Protein AF-A0A1X0E387-F1 (afdb_monomer)

Structure (mmCIF, N/CA/C/O backbone):
data_AF-A0A1X0E387-F1
#
_entry.id   AF-A0A1X0E387-F1
#
loop_
_atom_site.group_PDB
_atom_site.id
_atom_site.type_symbol
_atom_site.label_atom_id
_atom_site.label_alt_id
_atom_site.label_comp_id
_atom_site.label_asym_id
_atom_site.label_entity_id
_atom_site.label_seq_id
_atom_site.pdbx_PDB_ins_code
_atom_site.Cartn_x
_atom_site.Cartn_y
_atom_site.Cartn_z
_atom_site.occupancy
_atom_site.B_iso_or_equiv
_atom_site.auth_seq_id
_atom_site.auth_comp_id
_atom_site.auth_asym_id
_atom_site.auth_atom_id
_atom_site.pdbx_PDB_model_num
ATOM 1 N N . ALA A 1 1 ? -1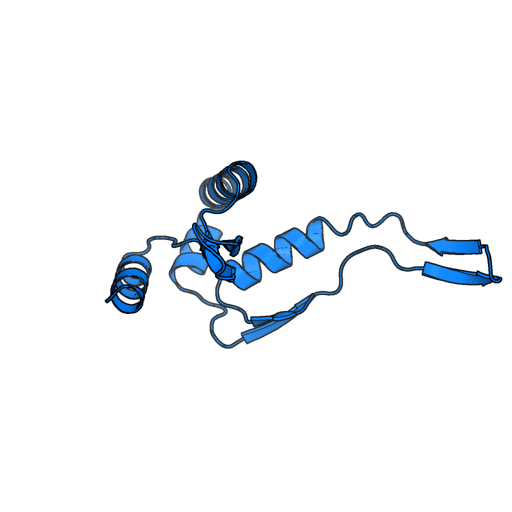3.535 -9.561 18.598 1.00 90.19 1 ALA A N 1
ATOM 2 C CA . ALA A 1 1 ? -12.556 -8.931 19.512 1.00 90.19 1 ALA A CA 1
ATOM 3 C C . ALA A 1 1 ? -11.531 -8.081 18.755 1.00 90.19 1 ALA A C 1
ATOM 5 O O . ALA A 1 1 ? -11.699 -6.872 18.721 1.00 90.19 1 ALA A O 1
ATOM 6 N N . THR A 1 2 ? -10.502 -8.649 18.107 1.00 91.31 2 THR A N 1
ATOM 7 C CA . THR A 1 2 ? -9.428 -7.845 17.472 1.00 91.31 2 THR A CA 1
ATOM 8 C C . THR A 1 2 ? -9.939 -6.896 16.385 1.00 91.31 2 THR A C 1
ATOM 10 O O . THR A 1 2 ? -9.578 -5.724 16.380 1.00 91.31 2 THR A O 1
ATOM 13 N N . VAL A 1 3 ? -10.821 -7.374 15.502 1.00 91.31 3 VAL A N 1
ATOM 14 C CA . VAL A 1 3 ? -11.421 -6.555 14.432 1.00 91.31 3 VAL A CA 1
ATOM 15 C C . VAL A 1 3 ? -12.245 -5.397 15.009 1.00 91.31 3 VAL A C 1
ATOM 17 O O . VAL A 1 3 ? -12.101 -4.260 14.566 1.00 91.31 3 VAL A O 1
ATOM 20 N N . ASP A 1 4 ? -13.036 -5.658 16.052 1.00 94.69 4 ASP A N 1
ATOM 21 C CA . ASP A 1 4 ? -13.868 -4.644 16.719 1.00 94.69 4 ASP A CA 1
ATOM 22 C C . ASP A 1 4 ? -13.019 -3.577 17.425 1.00 94.69 4 ASP A C 1
ATOM 24 O O . ASP A 1 4 ? -13.340 -2.385 17.392 1.00 94.69 4 ASP A O 1
ATOM 28 N N . ASN A 1 5 ? -11.896 -3.987 18.022 1.00 95.94 5 ASN A N 1
ATOM 29 C CA . ASN A 1 5 ? -10.938 -3.073 18.639 1.00 95.94 5 ASN A CA 1
ATOM 30 C C . ASN A 1 5 ? -10.295 -2.169 17.584 1.00 95.94 5 ASN A C 1
ATOM 32 O O . ASN A 1 5 ? -10.262 -0.955 17.761 1.00 95.94 5 ASN A O 1
ATOM 36 N N . VAL A 1 6 ? -9.851 -2.733 16.456 1.00 92.75 6 VAL A N 1
ATOM 37 C CA . VAL A 1 6 ? -9.294 -1.957 15.335 1.00 92.75 6 VAL A CA 1
ATOM 38 C C . VAL A 1 6 ? -10.315 -0.952 14.800 1.00 92.75 6 VAL A C 1
ATOM 40 O O . VAL A 1 6 ? -9.979 0.216 14.600 1.00 92.75 6 VAL A O 1
ATOM 43 N N . ALA A 1 7 ? -11.571 -1.369 14.621 1.00 91.56 7 ALA A N 1
ATOM 44 C CA . ALA A 1 7 ? -12.645 -0.470 14.206 1.00 91.56 7 ALA A CA 1
ATOM 45 C C . ALA A 1 7 ? -12.884 0.651 15.232 1.00 91.56 7 ALA A C 1
ATOM 47 O O . ALA A 1 7 ? -13.107 1.801 14.863 1.00 91.56 7 ALA A O 1
ATOM 48 N N . THR A 1 8 ? -12.795 0.344 16.526 1.00 94.94 8 THR A N 1
ATOM 49 C CA . THR A 1 8 ? -12.925 1.337 17.602 1.00 94.94 8 THR A CA 1
ATOM 50 C C . THR A 1 8 ? -11.793 2.358 17.583 1.00 94.94 8 THR A C 1
ATOM 52 O O . THR A 1 8 ? -12.071 3.553 17.622 1.00 94.94 8 THR A O 1
ATOM 55 N N . LEU A 1 9 ? -10.542 1.917 17.433 1.00 94.75 9 LEU A N 1
ATOM 56 C CA . LEU A 1 9 ? -9.390 2.815 17.314 1.00 94.75 9 LEU A CA 1
ATOM 57 C C . LEU A 1 9 ? -9.548 3.768 16.119 1.00 94.75 9 LEU A C 1
ATOM 59 O O . LEU A 1 9 ? -9.399 4.978 16.275 1.00 94.75 9 LEU A O 1
ATOM 63 N N . ARG A 1 10 ? -9.943 3.243 14.952 1.00 91.94 10 ARG A N 1
ATOM 64 C CA . ARG A 1 10 ? -10.197 4.053 13.747 1.00 91.94 10 ARG A CA 1
ATOM 65 C C . ARG A 1 10 ? -11.317 5.074 13.941 1.00 91.94 10 ARG A C 1
ATOM 67 O O . ARG A 1 10 ? -11.155 6.229 13.561 1.00 91.94 10 ARG A O 1
ATOM 74 N N . ARG A 1 11 ? -12.421 4.695 14.602 1.00 91.19 11 ARG A N 1
ATOM 75 C CA . ARG A 1 11 ? -13.513 5.628 14.955 1.00 91.19 11 ARG A CA 1
ATOM 76 C C . ARG A 1 11 ? -13.058 6.768 15.865 1.00 91.19 11 ARG A C 1
ATOM 78 O O . ARG A 1 11 ? -13.632 7.846 15.799 1.00 91.19 11 ARG A O 1
ATOM 85 N N . HIS A 1 12 ? -12.034 6.549 16.686 1.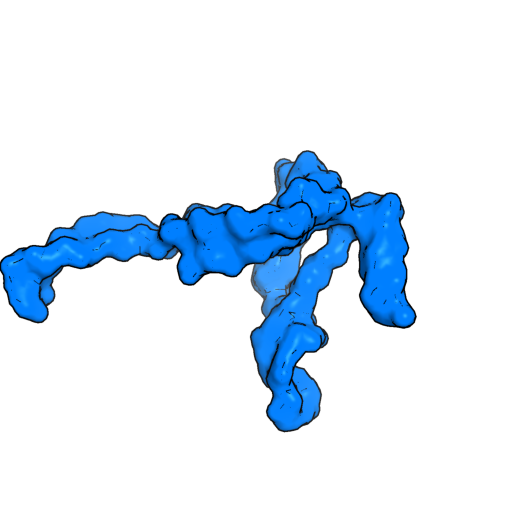00 93.81 12 HIS A N 1
ATOM 86 C CA . HIS A 1 12 ? -11.420 7.594 17.510 1.00 93.81 12 HIS A CA 1
ATOM 87 C C . HIS A 1 12 ? -10.377 8.435 16.748 1.00 93.81 12 HIS A C 1
ATOM 89 O O . HIS A 1 12 ? -9.684 9.241 17.359 1.00 93.81 12 HIS A O 1
ATOM 95 N N . GLY A 1 13 ? -10.246 8.256 15.428 1.00 90.19 13 GLY A N 1
ATOM 96 C CA . GLY A 1 13 ? -9.302 8.998 14.591 1.00 90.19 13 GLY A CA 1
ATOM 97 C C . GLY A 1 13 ? -7.882 8.429 14.586 1.00 90.19 13 GLY A C 1
ATOM 98 O O . GLY A 1 13 ? -6.984 9.051 14.025 1.00 90.19 13 GLY A O 1
ATOM 99 N N . LEU A 1 14 ? -7.653 7.255 15.186 1.00 93.06 14 LEU A N 1
ATOM 100 C CA . LEU A 1 14 ? -6.331 6.629 15.200 1.00 93.06 14 LEU A CA 1
ATOM 101 C C . LEU A 1 14 ? -6.073 5.882 13.889 1.00 93.06 14 LEU A C 1
ATOM 103 O O . LEU A 1 14 ? -6.888 5.076 13.430 1.00 93.06 14 LEU A O 1
ATOM 107 N N . VAL A 1 15 ? -4.890 6.094 13.319 1.00 92.56 15 VAL A N 1
ATOM 108 C CA . VAL A 1 15 ? -4.428 5.343 12.151 1.00 92.56 15 VAL A CA 1
ATOM 109 C C . VAL A 1 15 ? -3.919 3.979 12.603 1.00 92.56 15 VAL A C 1
ATOM 111 O O . VAL A 1 15 ? -2.981 3.874 13.389 1.00 92.56 15 VAL A O 1
ATOM 114 N N . VAL A 1 16 ? -4.526 2.917 12.076 1.00 92.25 16 VAL A N 1
ATOM 115 C CA . VAL A 1 16 ? -4.102 1.535 12.332 1.00 92.25 16 VAL A CA 1
ATOM 116 C C . VAL A 1 16 ? -3.505 0.959 11.052 1.00 92.25 16 VAL A C 1
ATOM 118 O O . VAL A 1 16 ? -4.250 0.610 10.128 1.00 92.25 16 VAL A O 1
ATOM 121 N N . LYS A 1 17 ? -2.168 0.867 11.005 1.00 89.38 17 LYS A N 1
ATOM 122 C CA . LYS A 1 17 ? -1.423 0.250 9.897 1.00 89.38 17 LYS A CA 1
ATOM 123 C C . LYS A 1 17 ? -1.756 -1.242 9.820 1.00 89.38 17 LYS A C 1
ATOM 125 O O . LYS A 1 17 ? -1.800 -1.930 10.839 1.00 89.38 17 LYS A O 1
ATOM 130 N N . ALA A 1 18 ? -1.999 -1.736 8.609 1.00 86.12 18 ALA A N 1
ATOM 131 C CA . ALA A 1 18 ? -2.193 -3.162 8.379 1.00 86.12 18 ALA A CA 1
ATOM 132 C C . ALA A 1 18 ? -0.895 -3.937 8.678 1.00 86.12 18 ALA A C 1
ATOM 134 O O . ALA A 1 18 ? 0.197 -3.414 8.431 1.00 86.12 18 ALA A O 1
ATOM 135 N N . PRO A 1 19 ? -0.987 -5.171 9.200 1.00 88.88 19 PRO A N 1
ATOM 136 C CA . PRO A 1 19 ? 0.194 -5.991 9.403 1.00 88.88 19 PRO A CA 1
ATOM 137 C C . PRO A 1 19 ? 0.799 -6.400 8.058 1.00 88.88 19 PRO A C 1
ATOM 139 O O . PRO A 1 19 ? 0.095 -6.529 7.053 1.00 88.88 19 PRO A O 1
ATOM 142 N N . ALA A 1 20 ? 2.098 -6.680 8.058 1.00 86.12 20 ALA A N 1
ATOM 143 C CA . ALA A 1 20 ? 2.721 -7.350 6.932 1.00 86.12 20 ALA A CA 1
ATOM 144 C C . ALA A 1 20 ? 2.186 -8.788 6.811 1.00 86.12 20 ALA A C 1
ATOM 146 O O . ALA A 1 20 ? 1.794 -9.427 7.800 1.00 86.12 20 ALA A O 1
ATOM 147 N N . THR A 1 21 ? 2.181 -9.297 5.579 1.00 85.19 21 THR A N 1
ATOM 148 C CA . THR A 1 21 ? 1.869 -10.699 5.286 1.00 85.19 21 THR A CA 1
ATOM 149 C C . THR A 1 21 ? 3.165 -11.468 5.102 1.00 85.19 21 THR A C 1
ATOM 151 O O . THR A 1 21 ? 4.063 -11.032 4.387 1.00 85.19 21 THR A O 1
ATOM 154 N N . GLY A 1 22 ? 3.270 -12.622 5.743 1.00 84.62 22 GLY A N 1
ATOM 155 C CA . GLY A 1 22 ? 4.437 -13.479 5.607 1.00 84.62 22 GLY A CA 1
ATOM 156 C C . GLY A 1 22 ? 4.424 -14.598 6.629 1.00 84.62 22 GLY A C 1
ATOM 157 O O . GLY A 1 22 ? 3.402 -14.863 7.262 1.00 84.62 22 GLY A O 1
ATOM 158 N N . ARG A 1 23 ? 5.573 -15.253 6.790 1.00 83.50 23 ARG A N 1
ATOM 159 C CA . ARG A 1 23 ? 5.745 -16.298 7.797 1.00 83.50 23 ARG A CA 1
ATOM 160 C C . ARG A 1 23 ? 5.629 -15.705 9.201 1.00 83.50 23 ARG A C 1
ATOM 162 O O . ARG A 1 23 ? 6.286 -14.710 9.508 1.00 83.50 23 ARG A O 1
ATOM 169 N N . LEU A 1 24 ? 4.803 -16.330 10.031 1.00 83.62 24 LEU A N 1
ATOM 170 C CA . LEU A 1 24 ? 4.640 -15.971 11.440 1.00 83.62 24 LEU A CA 1
ATOM 171 C C . LEU A 1 24 ? 5.633 -16.764 12.311 1.00 83.62 24 LEU A C 1
ATOM 173 O O . LEU A 1 24 ? 6.609 -17.320 11.811 1.00 83.62 24 LEU A O 1
ATOM 177 N N . THR A 1 25 ? 5.403 -16.840 13.623 1.00 77.69 25 THR A N 1
ATOM 178 C CA . THR A 1 25 ? 6.278 -17.548 14.580 1.00 77.69 25 THR A CA 1
ATOM 179 C C . THR A 1 25 ? 6.327 -19.077 14.387 1.00 77.69 25 THR A C 1
ATOM 181 O O . THR A 1 25 ? 7.075 -19.752 15.090 1.00 77.69 25 THR A O 1
ATOM 184 N N . GLY A 1 26 ? 5.574 -19.634 13.427 1.00 79.50 26 GLY A N 1
ATOM 185 C CA . GLY A 1 26 ? 5.472 -21.071 13.147 1.00 79.50 26 GLY A CA 1
ATOM 186 C C . GLY A 1 26 ? 5.583 -21.449 11.660 1.00 79.50 26 GLY A C 1
ATOM 187 O O . GLY A 1 26 ? 6.361 -20.879 10.888 1.00 79.50 26 GLY A O 1
ATOM 188 N N . ARG A 1 27 ? 4.833 -22.481 11.249 1.00 79.94 27 ARG A N 1
ATOM 189 C CA . ARG A 1 27 ? 4.727 -22.903 9.834 1.00 79.94 27 ARG A CA 1
ATOM 190 C C . ARG A 1 27 ? 3.707 -22.080 9.044 1.00 79.94 27 ARG A C 1
ATOM 192 O O . ARG A 1 27 ? 3.732 -22.117 7.817 1.00 79.94 27 ARG A O 1
ATOM 199 N N . ASP A 1 28 ? 2.866 -21.329 9.741 1.00 80.62 28 ASP A N 1
ATOM 200 C CA . ASP A 1 28 ? 1.781 -20.570 9.140 1.00 80.62 28 ASP A CA 1
ATOM 201 C C . ASP A 1 28 ? 2.289 -19.296 8.463 1.00 80.62 28 ASP A C 1
ATOM 203 O O . ASP A 1 28 ? 3.240 -18.646 8.915 1.00 80.62 28 ASP A O 1
ATOM 207 N N . SER A 1 29 ? 1.633 -18.949 7.359 1.00 85.50 29 SER A N 1
ATOM 208 C CA . SER A 1 29 ? 1.837 -17.696 6.638 1.00 85.50 29 SER A CA 1
ATOM 209 C C . SER A 1 29 ? 0.514 -16.959 6.523 1.00 85.50 29 SER A C 1
ATOM 211 O O . SER A 1 29 ? -0.521 -17.568 6.260 1.00 85.50 29 SER A O 1
ATOM 213 N N . GLY A 1 30 ? 0.549 -15.649 6.721 1.00 84.25 30 GLY A N 1
ATOM 214 C CA . GLY A 1 30 ? -0.651 -14.831 6.669 1.00 84.25 30 GLY A CA 1
ATOM 215 C C . GLY A 1 30 ? -0.415 -13.418 7.190 1.00 84.25 30 GLY A C 1
ATOM 216 O O . GLY A 1 30 ? 0.720 -13.060 7.522 1.00 84.25 30 GLY A O 1
ATOM 217 N N . PRO A 1 31 ? -1.474 -12.599 7.241 1.00 83.62 31 PRO A N 1
ATOM 218 C CA . PRO A 1 31 ? -1.412 -11.279 7.847 1.00 83.62 31 PRO A CA 1
ATOM 219 C C . PRO A 1 31 ? -1.210 -11.409 9.360 1.00 83.62 31 PRO A C 1
ATOM 221 O O . PRO A 1 31 ? -1.875 -12.202 10.023 1.00 83.62 31 PRO A O 1
ATOM 224 N N . GLY A 1 32 ? -0.302 -10.611 9.915 1.00 85.12 32 GLY A N 1
ATOM 225 C CA . GLY A 1 32 ? -0.080 -10.556 11.366 1.00 85.12 32 GLY A CA 1
ATOM 226 C C . GLY A 1 32 ? 1.351 -10.240 11.781 1.00 85.12 32 GLY A C 1
ATOM 227 O O . GLY A 1 32 ? 1.605 -10.012 12.962 1.00 85.12 32 GLY A O 1
ATOM 228 N N . ARG A 1 33 ? 2.291 -10.201 10.831 1.00 89.56 33 ARG A N 1
ATOM 229 C CA . ARG A 1 33 ? 3.674 -9.821 11.108 1.00 89.56 33 ARG A CA 1
ATOM 230 C C . ARG A 1 33 ? 3.766 -8.307 11.311 1.00 89.56 33 ARG A C 1
ATOM 232 O O . ARG A 1 33 ? 3.097 -7.536 10.620 1.00 89.56 33 ARG A O 1
ATOM 239 N N . LEU A 1 34 ? 4.624 -7.886 12.238 1.00 89.56 34 LEU A N 1
ATOM 240 C CA . LEU A 1 34 ? 5.010 -6.484 12.338 1.00 89.56 34 LEU A CA 1
ATOM 241 C C . LEU A 1 34 ? 5.680 -6.059 11.015 1.00 89.56 34 LEU A C 1
ATOM 243 O O . LEU A 1 34 ? 6.568 -6.783 10.553 1.00 89.56 34 LEU A O 1
ATOM 247 N N . PRO A 1 35 ? 5.263 -4.944 10.392 1.00 89.75 35 PRO A N 1
ATOM 248 C CA . PRO A 1 35 ? 5.956 -4.405 9.226 1.00 89.75 35 PRO A CA 1
ATOM 249 C C . PRO A 1 35 ? 7.431 -4.141 9.529 1.00 89.75 35 PRO A C 1
ATOM 251 O O . PRO A 1 35 ? 7.798 -3.921 10.687 1.00 89.75 35 PRO A O 1
ATOM 254 N N . ASP A 1 36 ? 8.272 -4.169 8.500 1.00 91.12 36 ASP A N 1
ATOM 255 C CA . ASP A 1 36 ? 9.697 -3.909 8.692 1.00 91.12 36 ASP A CA 1
ATOM 256 C C . ASP A 1 36 ? 9.914 -2.466 9.204 1.00 91.12 36 ASP A C 1
ATOM 258 O O . ASP A 1 36 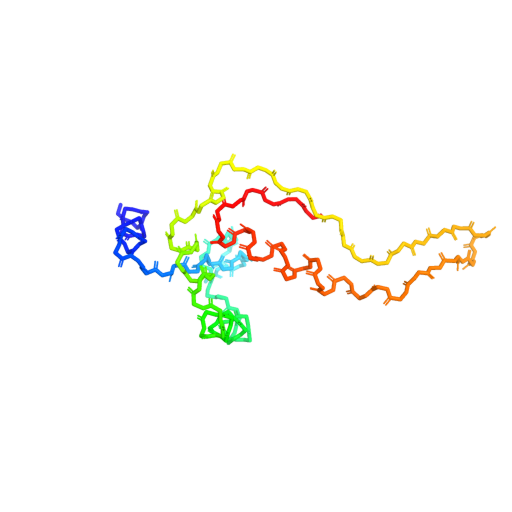? 9.130 -1.573 8.863 1.00 91.12 36 ASP A O 1
ATOM 262 N N . PRO A 1 37 ? 10.941 -2.208 10.040 1.00 93.81 37 PRO A N 1
ATOM 263 C CA . PRO A 1 37 ? 11.124 -0.909 10.695 1.00 93.81 37 PRO A CA 1
ATOM 264 C C . PRO A 1 37 ? 11.151 0.280 9.731 1.00 93.81 37 PRO A C 1
ATOM 266 O O . PRO A 1 37 ? 10.535 1.305 10.019 1.00 93.81 37 PRO A O 1
ATOM 269 N N . ASP A 1 38 ? 11.782 0.122 8.568 1.00 91.75 38 ASP A N 1
ATOM 270 C CA . ASP A 1 38 ? 11.847 1.168 7.544 1.00 91.75 38 ASP A CA 1
ATOM 271 C C . ASP A 1 38 ? 10.452 1.493 6.981 1.00 91.75 38 ASP A C 1
ATOM 273 O O . ASP A 1 38 ? 10.101 2.658 6.816 1.00 91.75 38 ASP A O 1
ATOM 277 N N . GLU A 1 39 ? 9.588 0.487 6.796 1.00 87.75 39 GLU A N 1
ATOM 278 C CA . GLU A 1 39 ? 8.198 0.700 6.364 1.00 87.75 39 GLU A CA 1
ATOM 279 C C . GLU A 1 39 ? 7.328 1.359 7.442 1.00 87.75 39 GLU A C 1
ATOM 281 O O . GLU A 1 39 ? 6.260 1.909 7.139 1.00 87.75 39 GLU A O 1
ATOM 286 N N . ILE A 1 40 ? 7.712 1.234 8.715 1.00 91.06 40 ILE A N 1
ATOM 287 C CA . ILE A 1 40 ? 7.068 1.944 9.821 1.00 91.06 40 ILE A CA 1
ATOM 288 C C . ILE A 1 40 ? 7.548 3.395 9.830 1.00 91.06 40 ILE A C 1
ATOM 290 O O . ILE A 1 40 ? 6.709 4.286 9.920 1.00 91.06 40 ILE A O 1
ATOM 294 N N . ALA A 1 41 ? 8.854 3.632 9.688 1.00 93.56 41 ALA A N 1
ATOM 295 C CA . ALA A 1 41 ? 9.435 4.971 9.643 1.00 93.56 41 ALA A CA 1
ATOM 296 C C . ALA A 1 41 ? 8.855 5.798 8.486 1.00 93.56 41 ALA A C 1
ATOM 298 O O . ALA A 1 41 ? 8.275 6.852 8.730 1.00 93.56 41 ALA A O 1
ATOM 299 N N . GLU A 1 42 ? 8.874 5.267 7.257 1.00 89.25 42 GLU A N 1
ATOM 300 C CA . GLU A 1 42 ? 8.283 5.923 6.079 1.00 89.25 42 GLU A CA 1
ATOM 301 C C . GLU A 1 42 ? 6.793 6.243 6.278 1.00 89.25 42 GLU A C 1
ATOM 303 O O . GLU A 1 42 ? 6.291 7.288 5.861 1.00 89.25 42 GLU A O 1
ATOM 308 N N . PHE A 1 43 ? 6.066 5.337 6.933 1.00 89.12 43 PHE A N 1
ATOM 309 C CA . PHE A 1 43 ? 4.646 5.516 7.210 1.00 89.12 43 PHE A CA 1
ATOM 310 C C . PHE A 1 43 ? 4.394 6.614 8.244 1.00 89.12 43 PHE A C 1
ATOM 312 O O . PHE A 1 43 ? 3.473 7.407 8.074 1.00 89.12 43 PHE A O 1
ATOM 319 N N . VAL A 1 44 ? 5.199 6.676 9.304 1.00 91.75 44 VAL A N 1
ATOM 320 C CA . VAL A 1 44 ? 5.106 7.727 10.324 1.00 91.75 44 VAL A CA 1
ATOM 321 C C . VAL A 1 44 ? 5.471 9.086 9.728 1.00 91.75 44 VAL A C 1
ATOM 323 O O . VAL A 1 44 ? 4.725 10.044 9.931 1.00 91.75 44 VAL A O 1
ATOM 326 N N . ASP A 1 45 ? 6.537 9.160 8.931 1.00 92.12 45 ASP A N 1
ATOM 327 C CA . ASP A 1 45 ? 6.949 10.391 8.250 1.00 92.12 45 ASP A CA 1
ATOM 328 C C . ASP A 1 45 ? 5.842 10.936 7.342 1.00 92.12 45 ASP A C 1
ATOM 330 O O . ASP A 1 45 ? 5.561 12.139 7.357 1.00 92.12 45 ASP A O 1
ATOM 334 N N . LEU A 1 46 ? 5.152 10.059 6.602 1.00 88.00 46 LEU A N 1
ATOM 335 C CA . LEU A 1 46 ? 4.001 10.440 5.782 1.00 88.00 46 LEU A CA 1
ATOM 336 C C . LEU A 1 46 ? 2.882 11.071 6.625 1.00 88.00 46 LEU A C 1
ATOM 338 O O . LEU A 1 46 ? 2.341 12.109 6.245 1.00 88.00 46 LEU A O 1
ATOM 342 N N . LEU A 1 47 ? 2.536 10.456 7.758 1.00 90.31 47 LEU A N 1
ATOM 343 C CA . LEU A 1 47 ? 1.461 10.936 8.632 1.00 90.31 47 LEU A CA 1
ATOM 344 C C . LEU A 1 47 ? 1.786 12.288 9.277 1.00 90.31 47 LEU A C 1
ATOM 346 O O . LEU A 1 47 ? 0.883 13.099 9.468 1.00 90.31 47 LEU A O 1
ATOM 350 N N . ILE A 1 48 ? 3.056 12.527 9.609 1.00 90.75 48 ILE A N 1
ATOM 351 C CA . ILE A 1 48 ? 3.516 13.791 10.200 1.00 90.75 48 ILE A CA 1
ATOM 352 C C . ILE A 1 48 ? 3.567 14.896 9.139 1.00 90.75 48 ILE A C 1
ATOM 354 O O . ILE A 1 48 ? 3.178 16.031 9.407 1.00 90.75 48 ILE A O 1
ATOM 358 N N . THR A 1 49 ? 4.035 14.565 7.935 1.00 91.00 49 THR A N 1
ATOM 359 C CA . THR A 1 49 ? 4.243 15.538 6.854 1.00 91.00 49 THR A CA 1
ATOM 360 C C . THR A 1 49 ? 2.932 15.945 6.179 1.00 91.00 49 THR A C 1
ATOM 362 O O . THR A 1 49 ? 2.821 17.069 5.693 1.00 91.00 49 THR A O 1
ATOM 365 N N . VAL A 1 50 ? 1.935 15.052 6.146 1.00 87.56 50 VAL A N 1
ATOM 366 C CA . VAL A 1 50 ? 0.643 15.277 5.476 1.00 87.56 50 VAL A CA 1
ATOM 367 C C . VAL A 1 50 ? -0.515 14.917 6.423 1.00 87.56 50 VAL A C 1
ATOM 369 O O . VAL A 1 50 ? -1.065 13.813 6.339 1.00 87.56 50 VAL A O 1
ATOM 372 N N . PRO A 1 51 ? -0.919 15.821 7.335 1.00 84.75 51 PRO A N 1
ATOM 373 C CA . PRO A 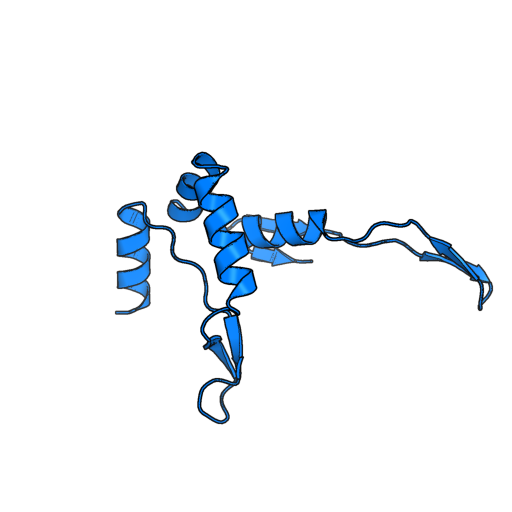1 51 ? -1.947 15.543 8.344 1.00 84.75 51 PRO A CA 1
ATOM 374 C C . PRO A 1 51 ? -3.304 15.120 7.762 1.00 84.75 51 PRO A C 1
ATOM 376 O O . PRO A 1 51 ? -4.005 14.284 8.336 1.00 84.75 51 PRO A O 1
ATOM 379 N N . GLU A 1 52 ? -3.675 15.638 6.590 1.00 87.94 52 GLU A N 1
ATOM 380 C CA . GLU A 1 52 ? -4.911 15.266 5.893 1.00 87.94 52 GLU A CA 1
ATOM 381 C C . GLU A 1 52 ? -4.896 13.790 5.471 1.00 87.94 52 GLU A C 1
ATOM 383 O O . GLU A 1 52 ? -5.936 13.126 5.457 1.00 87.94 52 GLU A O 1
ATOM 388 N N . CYS A 1 53 ? -3.708 13.247 5.177 1.00 86.44 53 CYS A N 1
ATOM 389 C CA . CYS A 1 53 ? -3.532 11.835 4.861 1.00 86.44 53 CYS A CA 1
ATOM 390 C C . CYS A 1 53 ? -3.864 10.964 6.078 1.00 86.44 53 CYS A C 1
ATOM 392 O O . CYS A 1 53 ? -4.552 9.952 5.935 1.00 86.44 53 CYS A O 1
ATOM 394 N N . ALA A 1 54 ? -3.452 11.377 7.281 1.00 87.62 54 ALA A N 1
ATOM 395 C CA . ALA A 1 54 ? -3.766 10.656 8.511 1.00 87.62 54 ALA A CA 1
ATOM 396 C C . ALA A 1 54 ? -5.280 10.569 8.755 1.00 87.62 54 ALA A C 1
ATOM 398 O O . ALA A 1 54 ? -5.800 9.486 9.039 1.00 87.62 54 ALA A O 1
ATOM 399 N N . ALA A 1 55 ? -6.001 11.680 8.570 1.00 88.62 55 ALA A N 1
ATOM 400 C CA . ALA A 1 55 ? -7.455 11.714 8.710 1.00 88.62 55 ALA A CA 1
ATOM 401 C C . ALA A 1 55 ? -8.154 10.792 7.694 1.00 88.62 55 ALA A C 1
ATOM 403 O O . ALA A 1 55 ? -8.984 9.967 8.083 1.00 88.62 55 ALA A O 1
ATOM 404 N N . ALA A 1 56 ? -7.769 10.866 6.415 1.00 91.50 56 ALA A N 1
ATOM 405 C CA . ALA A 1 56 ? -8.316 10.006 5.364 1.00 91.50 56 ALA A CA 1
ATOM 406 C C . ALA A 1 56 ? -8.068 8.510 5.645 1.00 91.50 56 ALA A C 1
ATOM 408 O O . ALA A 1 56 ? -8.948 7.666 5.462 1.00 91.50 56 ALA A O 1
ATOM 409 N N . MET A 1 57 ? -6.882 8.172 6.158 1.00 92.19 57 MET A N 1
ATOM 410 C CA . MET A 1 57 ? -6.515 6.799 6.513 1.00 92.19 57 MET A CA 1
ATOM 411 C C . MET A 1 57 ? -7.282 6.280 7.728 1.00 92.19 57 MET A C 1
ATOM 413 O O . MET A 1 57 ? -7.720 5.130 7.718 1.00 92.19 57 MET A O 1
ATOM 417 N N . ALA A 1 58 ? -7.493 7.098 8.760 1.00 90.06 58 ALA A N 1
ATOM 418 C CA . ALA A 1 58 ? -8.327 6.714 9.900 1.00 90.06 58 ALA A CA 1
ATOM 419 C C . ALA A 1 58 ? -9.788 6.476 9.477 1.00 90.06 58 ALA A C 1
ATOM 421 O O . ALA A 1 58 ? -10.400 5.495 9.902 1.00 90.06 58 ALA A O 1
ATOM 422 N N . GLN A 1 59 ? -10.317 7.325 8.590 1.00 91.94 59 GLN A N 1
ATOM 423 C CA . GLN A 1 59 ? -11.679 7.213 8.060 1.00 91.94 59 GLN A CA 1
ATOM 424 C C . GLN A 1 59 ? -11.872 6.044 7.089 1.00 91.94 59 GLN A C 1
ATOM 426 O O . GLN A 1 59 ? -13.008 5.621 6.888 1.00 91.94 59 GLN A O 1
ATOM 431 N N . GLN A 1 60 ? -10.786 5.506 6.518 1.00 92.56 60 GLN A N 1
ATOM 432 C CA . GLN A 1 60 ? -10.839 4.497 5.457 1.00 92.56 60 GLN A CA 1
ATOM 433 C C . GLN A 1 60 ? -11.727 4.965 4.289 1.00 92.56 60 GLN A C 1
ATOM 435 O O . GLN A 1 60 ? -12.628 4.258 3.842 1.00 92.56 60 GLN A O 1
ATOM 440 N N . ASP A 1 61 ? -11.505 6.189 3.813 1.00 94.12 61 ASP A N 1
ATOM 441 C CA . ASP A 1 61 ? -12.375 6.851 2.834 1.00 94.12 61 ASP A CA 1
ATOM 442 C C . ASP A 1 61 ? -12.398 6.194 1.438 1.00 94.12 61 ASP A C 1
ATOM 444 O O . ASP A 1 61 ? -13.292 6.469 0.634 1.00 94.12 61 ASP A O 1
ATOM 448 N N . LEU A 1 62 ? -11.464 5.279 1.160 1.00 96.06 62 LEU A N 1
ATOM 449 C CA . LEU A 1 62 ? -11.459 4.442 -0.041 1.00 96.06 62 LEU A CA 1
ATOM 450 C C . LEU A 1 62 ? -12.004 3.025 0.199 1.00 96.06 62 LEU A C 1
ATOM 452 O O . LEU A 1 62 ? -11.944 2.191 -0.708 1.00 96.06 62 LEU A O 1
ATOM 456 N N . ALA A 1 63 ? -12.568 2.740 1.376 1.00 95.06 63 ALA A N 1
ATOM 457 C CA . ALA A 1 63 ? -13.180 1.450 1.672 1.00 95.06 63 ALA A CA 1
ATOM 458 C C . ALA A 1 63 ? -14.222 1.050 0.612 1.00 95.06 63 ALA A C 1
ATOM 460 O O . ALA A 1 63 ? -15.105 1.823 0.232 1.00 95.06 63 ALA A O 1
ATOM 461 N N . GLY A 1 64 ? -14.106 -0.185 0.118 1.00 96.19 64 GLY A N 1
ATOM 462 C CA . GLY A 1 64 ? -14.994 -0.739 -0.910 1.00 96.19 64 GLY A CA 1
ATOM 463 C C . GLY A 1 64 ? -14.716 -0.246 -2.335 1.00 96.19 64 GLY A C 1
ATOM 464 O O . GLY A 1 64 ? -15.435 -0.626 -3.261 1.00 96.19 64 GLY A O 1
ATOM 465 N N . LYS A 1 65 ? -13.687 0.583 -2.549 1.00 98.00 65 LYS A N 1
ATOM 466 C CA . LYS A 1 65 ? -13.220 0.958 -3.889 1.00 98.00 65 LYS A CA 1
ATOM 467 C C . LYS A 1 65 ? -12.167 -0.031 -4.372 1.00 98.00 65 LYS A C 1
ATOM 469 O O . LYS A 1 65 ? -11.306 -0.442 -3.604 1.00 98.00 65 LYS A O 1
ATOM 474 N N . ARG A 1 66 ? -12.224 -0.367 -5.662 1.00 98.19 66 ARG A N 1
ATOM 475 C CA . ARG A 1 66 ? -11.173 -1.115 -6.361 1.00 98.19 66 ARG A CA 1
ATOM 476 C C . ARG A 1 66 ? -10.329 -0.144 -7.171 1.00 98.19 66 ARG A C 1
ATOM 478 O O . ARG A 1 66 ? -10.889 0.648 -7.930 1.00 98.19 66 ARG A O 1
ATOM 485 N N . VAL A 1 67 ? -9.015 -0.197 -7.003 1.00 97.50 67 VAL A N 1
ATOM 486 C CA . VAL A 1 67 ? -8.064 0.720 -7.637 1.00 97.50 67 VAL A CA 1
ATOM 487 C C . VAL A 1 67 ? -7.005 -0.102 -8.359 1.00 97.50 67 VAL A C 1
ATOM 489 O O . VAL A 1 67 ? -6.365 -0.952 -7.753 1.00 97.50 67 VAL A O 1
ATOM 492 N N . VAL A 1 68 ? -6.818 0.155 -9.652 1.00 98.00 68 VAL A N 1
ATOM 493 C CA . VAL A 1 68 ? -5.758 -0.470 -10.454 1.00 98.00 68 VAL A CA 1
ATOM 494 C C . VAL A 1 68 ? -4.655 0.556 -10.684 1.00 98.00 68 VAL A C 1
ATOM 496 O O . VAL A 1 68 ? -4.944 1.674 -11.112 1.00 98.00 68 VAL A O 1
ATOM 499 N N . ILE A 1 69 ? -3.407 0.193 -10.396 1.00 97.44 69 ILE A N 1
ATOM 500 C CA . ILE A 1 69 ? -2.249 1.086 -10.494 1.00 97.44 69 ILE A CA 1
ATOM 501 C C . ILE A 1 69 ? -1.163 0.406 -11.318 1.00 97.44 69 ILE A C 1
ATOM 503 O O . ILE A 1 69 ? -0.422 -0.426 -10.813 1.00 97.44 69 ILE A O 1
ATOM 507 N N . SER A 1 70 ? -1.002 0.827 -12.571 1.00 96.69 70 SER A N 1
ATOM 508 C CA . SER A 1 70 ? 0.164 0.441 -13.365 1.00 96.69 70 SER A CA 1
ATOM 509 C C . SER A 1 70 ? 1.402 1.196 -12.882 1.00 96.69 70 SER A C 1
ATOM 511 O O . SER A 1 70 ? 1.380 2.428 -12.791 1.00 96.69 70 SER A O 1
ATOM 513 N N . LEU A 1 71 ? 2.501 0.490 -12.630 1.00 96.19 71 LEU A N 1
ATOM 514 C CA . LEU A 1 71 ? 3.763 1.109 -12.233 1.00 96.19 71 LEU A CA 1
ATOM 515 C C . LEU A 1 71 ? 4.976 0.406 -12.841 1.00 96.19 71 LEU A C 1
ATOM 517 O O . LEU A 1 71 ? 4.915 -0.754 -13.232 1.00 96.19 71 LEU A O 1
ATOM 521 N N . GLY A 1 72 ? 6.096 1.128 -12.887 1.00 95.88 72 GLY A N 1
ATOM 522 C CA . GLY A 1 72 ? 7.344 0.661 -13.489 1.00 95.88 72 GLY A CA 1
ATOM 523 C C . GLY A 1 72 ? 7.546 1.167 -14.915 1.00 95.88 72 GLY A C 1
ATOM 524 O O . GLY A 1 72 ? 6.746 1.941 -15.444 1.00 95.88 72 GLY A O 1
ATOM 525 N N . GLY A 1 73 ? 8.679 0.791 -15.503 1.00 95.81 73 GLY A N 1
ATOM 526 C CA . GLY A 1 73 ? 8.997 1.105 -16.891 1.00 95.81 73 GLY A CA 1
ATOM 527 C C . GLY A 1 73 ? 8.355 0.124 -17.864 1.00 95.81 73 GLY A C 1
ATOM 528 O O . GLY A 1 73 ? 8.093 -1.029 -17.526 1.00 95.81 73 GLY A O 1
ATOM 529 N N . THR A 1 74 ? 8.133 0.575 -19.093 1.00 96.62 74 THR A N 1
ATOM 530 C CA . THR A 1 74 ? 7.710 -0.288 -20.200 1.00 96.62 74 THR A CA 1
ATOM 531 C C . THR A 1 74 ? 8.926 -0.785 -20.977 1.00 96.62 74 THR A C 1
ATOM 533 O O . THR A 1 74 ? 10.008 -0.196 -20.903 1.00 96.62 74 THR A O 1
ATOM 536 N N . ARG A 1 75 ? 8.756 -1.889 -21.712 1.00 97.25 75 ARG A N 1
ATOM 537 C CA . ARG A 1 75 ? 9.754 -2.426 -22.641 1.00 97.25 75 ARG A CA 1
ATOM 538 C C . ARG A 1 75 ? 9.075 -2.744 -23.967 1.00 97.25 75 ARG A C 1
ATOM 540 O O . ARG A 1 75 ? 8.244 -3.643 -24.026 1.00 97.25 75 ARG A O 1
ATOM 547 N N . GLU A 1 76 ? 9.428 -2.005 -25.006 1.00 97.94 76 GLU A N 1
ATOM 548 C CA . GLU A 1 76 ? 8.956 -2.209 -26.371 1.00 97.94 76 GLU A CA 1
ATOM 549 C C . GLU A 1 76 ? 10.044 -2.924 -27.174 1.00 97.94 76 GLU A C 1
ATOM 551 O O . GLU A 1 76 ? 11.163 -2.426 -27.300 1.00 97.94 76 GLU A O 1
ATOM 556 N N . ALA A 1 77 ? 9.743 -4.127 -27.658 1.00 97.75 77 ALA A N 1
ATOM 557 C CA . ALA A 1 77 ? 10.721 -4.969 -28.335 1.00 97.75 77 ALA A CA 1
ATOM 558 C C . ALA A 1 77 ? 11.112 -4.380 -29.699 1.00 97.75 77 ALA A C 1
ATOM 560 O O . ALA A 1 77 ? 10.249 -4.066 -30.514 1.00 97.75 77 ALA A O 1
ATOM 561 N N . ILE A 1 78 ? 12.416 -4.280 -29.954 1.00 97.62 78 ILE A N 1
ATOM 562 C CA . ILE A 1 78 ? 12.959 -3.972 -31.286 1.00 97.62 78 ILE A CA 1
ATOM 563 C C . ILE A 1 78 ? 13.295 -5.287 -31.996 1.00 97.62 78 ILE A C 1
ATOM 565 O O . ILE A 1 78 ? 12.960 -5.495 -33.157 1.00 97.62 78 ILE A O 1
ATOM 569 N N . ASP A 1 79 ? 13.966 -6.179 -31.271 1.00 97.62 79 ASP A N 1
ATOM 570 C CA . ASP A 1 79 ? 14.371 -7.517 -31.689 1.00 97.62 79 ASP A CA 1
ATOM 571 C C . ASP A 1 79 ? 14.492 -8.412 -30.430 1.00 97.62 79 ASP A C 1
ATOM 573 O O . ASP A 1 79 ? 14.236 -7.929 -29.323 1.00 97.62 79 ASP A O 1
ATOM 577 N N . PRO A 1 80 ? 14.856 -9.706 -30.537 1.00 97.12 80 PRO A N 1
ATOM 578 C CA . PRO A 1 80 ? 14.913 -10.604 -29.378 1.00 97.12 80 PRO A CA 1
ATOM 579 C C . PRO A 1 80 ? 15.868 -10.187 -28.246 1.00 97.12 80 PRO A C 1
ATOM 581 O O . PRO A 1 80 ? 15.788 -10.755 -27.159 1.00 97.12 80 PRO A O 1
ATOM 584 N N . VAL A 1 81 ? 16.783 -9.242 -28.484 1.00 97.25 81 VAL A N 1
ATOM 585 C CA . VAL A 1 81 ? 17.802 -8.815 -27.513 1.00 97.25 81 VAL A CA 1
ATOM 586 C C . VAL A 1 81 ? 17.576 -7.376 -27.052 1.00 97.25 81 VAL A C 1
ATOM 588 O O . VAL A 1 81 ? 17.815 -7.054 -25.887 1.00 97.25 81 VAL A O 1
ATOM 591 N N . ARG A 1 82 ? 17.130 -6.490 -27.947 1.00 97.75 82 ARG A N 1
ATOM 592 C CA . ARG A 1 82 ? 17.017 -5.051 -27.684 1.00 97.75 82 ARG A CA 1
ATOM 593 C C . ARG A 1 82 ? 15.571 -4.610 -27.506 1.00 97.75 82 ARG A C 1
ATOM 595 O O . ARG A 1 82 ? 14.664 -5.060 -28.204 1.00 97.75 82 ARG A O 1
ATOM 602 N N . TYR A 1 83 ? 15.380 -3.639 -26.621 1.00 97.81 83 TYR A N 1
ATOM 603 C CA . TYR A 1 83 ? 14.098 -2.982 -26.405 1.00 97.81 83 TYR A CA 1
ATOM 604 C C . TYR A 1 83 ? 14.283 -1.478 -26.181 1.00 97.81 83 TYR A C 1
ATOM 606 O O . TYR A 1 83 ? 15.321 -1.038 -25.681 1.00 97.81 83 TYR A O 1
ATOM 614 N N . LEU A 1 84 ? 13.257 -0.698 -26.514 1.00 97.94 84 LEU A N 1
ATOM 615 C CA . LEU A 1 84 ? 13.101 0.672 -26.037 1.00 97.94 84 LEU A CA 1
ATOM 616 C C . LEU A 1 84 ? 12.387 0.630 -24.693 1.00 97.94 84 LEU A C 1
ATOM 618 O O . LEU A 1 84 ? 11.361 -0.029 -24.536 1.00 97.94 84 LEU A O 1
ATOM 622 N N . GLY A 1 85 ? 12.945 1.304 -23.700 1.00 97.38 85 GLY A N 1
ATOM 623 C CA . GLY A 1 85 ? 12.332 1.402 -22.387 1.00 97.38 85 GLY A CA 1
ATOM 624 C C . GLY A 1 85 ? 12.397 2.818 -21.860 1.00 97.38 85 GLY A C 1
ATOM 625 O O . GLY A 1 85 ? 13.127 3.662 -22.376 1.00 97.38 85 GLY A O 1
ATOM 626 N N . ASN A 1 86 ? 11.635 3.061 -20.804 1.00 96.94 86 ASN A N 1
ATOM 627 C CA . ASN A 1 86 ? 11.722 4.300 -20.050 1.00 96.94 86 ASN A CA 1
ATOM 628 C C . ASN A 1 86 ? 12.361 4.048 -18.675 1.00 96.94 86 ASN A C 1
ATOM 630 O O . ASN A 1 86 ? 12.280 2.947 -18.128 1.00 96.94 86 ASN A O 1
ATOM 634 N N . SER A 1 87 ? 12.984 5.081 -18.108 1.00 96.19 87 SER A N 1
ATOM 635 C CA . SER A 1 87 ? 13.696 5.010 -16.822 1.00 96.19 87 SER A CA 1
ATOM 636 C C . SER A 1 87 ? 12.773 5.152 -15.605 1.00 96.19 87 SER A C 1
ATOM 638 O O . SER A 1 87 ? 13.188 5.653 -14.557 1.00 96.19 87 SER A O 1
ATOM 640 N N . SER A 1 88 ? 11.503 4.755 -15.722 1.00 96.44 88 SER A N 1
ATOM 641 C CA . SER A 1 88 ? 10.579 4.799 -14.592 1.00 96.44 88 SER A CA 1
ATOM 642 C C . SER A 1 88 ? 11.004 3.800 -13.520 1.00 96.44 88 SER A C 1
ATOM 644 O O . SER A 1 88 ? 11.019 2.589 -13.730 1.00 96.44 88 SER A O 1
ATOM 646 N N . SER A 1 89 ? 11.297 4.319 -12.329 1.00 96.12 89 SER A N 1
ATOM 647 C CA . SER A 1 89 ? 11.611 3.494 -11.156 1.00 96.12 89 SER A CA 1
ATOM 648 C C . SER A 1 89 ? 10.383 2.830 -10.521 1.00 96.12 89 SER A C 1
ATOM 650 O O . SER A 1 89 ? 10.536 2.044 -9.594 1.00 96.12 89 SER A O 1
ATOM 652 N N . GLY A 1 90 ? 9.159 3.195 -10.929 1.00 95.44 90 GLY A N 1
ATOM 653 C CA . GLY A 1 90 ? 7.915 2.707 -10.315 1.00 95.44 90 GLY A CA 1
ATOM 654 C C . GLY A 1 90 ? 7.651 3.180 -8.875 1.00 95.44 90 GLY A C 1
ATOM 655 O O . GLY A 1 90 ? 6.557 2.960 -8.361 1.00 95.44 90 GLY A O 1
ATOM 656 N N . ARG A 1 91 ? 8.600 3.882 -8.233 1.00 92.94 91 ARG A N 1
ATOM 657 C CA . ARG A 1 91 ? 8.515 4.307 -6.821 1.00 92.94 91 ARG A CA 1
ATOM 658 C C . ARG A 1 91 ? 7.271 5.134 -6.507 1.00 92.94 91 ARG A C 1
ATOM 660 O O . ARG A 1 91 ? 6.621 4.884 -5.500 1.00 92.94 91 ARG A O 1
ATOM 667 N N . MET A 1 92 ? 6.909 6.064 -7.392 1.00 93.94 92 MET A N 1
ATOM 668 C CA . MET A 1 92 ? 5.698 6.873 -7.230 1.00 93.94 92 MET A CA 1
ATOM 669 C C . MET A 1 92 ? 4.437 6.002 -7.234 1.00 93.94 92 MET A C 1
ATOM 671 O O . MET A 1 92 ? 3.611 6.119 -6.337 1.00 93.94 92 MET A O 1
ATOM 675 N N . GLY A 1 93 ? 4.305 5.094 -8.206 1.00 95.38 93 GLY A N 1
ATOM 676 C CA . GLY A 1 93 ? 3.160 4.184 -8.272 1.00 95.38 93 GLY A CA 1
ATOM 677 C C . GLY A 1 93 ? 3.070 3.286 -7.037 1.00 95.38 93 GLY A C 1
ATOM 678 O O . GLY A 1 93 ? 1.981 3.079 -6.511 1.00 95.38 93 GLY A O 1
ATOM 679 N N . ARG A 1 94 ? 4.219 2.831 -6.514 1.00 92.50 94 ARG A N 1
ATOM 680 C CA . ARG A 1 94 ? 4.274 2.003 -5.301 1.00 92.50 94 ARG A CA 1
ATOM 681 C C . ARG A 1 94 ? 3.788 2.792 -4.087 1.00 92.50 94 ARG A C 1
ATOM 683 O O . ARG A 1 94 ? 2.980 2.272 -3.325 1.00 92.50 94 ARG A O 1
ATOM 690 N N . ALA A 1 95 ? 4.218 4.047 -3.950 1.00 90.00 95 ALA A N 1
ATOM 691 C CA . ALA A 1 95 ? 3.760 4.933 -2.883 1.00 90.00 95 ALA A CA 1
ATOM 692 C C . ALA A 1 95 ? 2.244 5.190 -2.968 1.00 90.00 95 ALA A C 1
ATOM 694 O O . ALA A 1 95 ? 1.540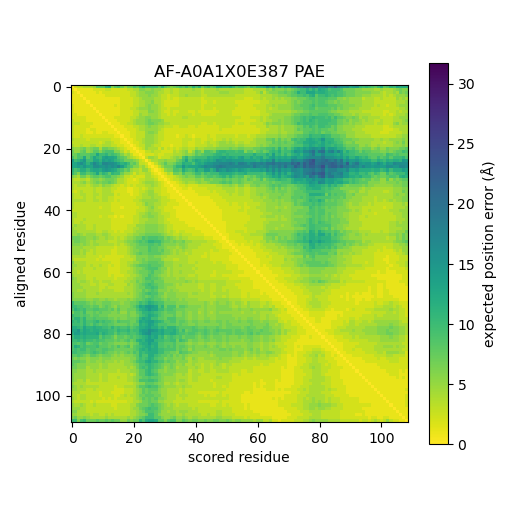 5.072 -1.967 1.00 90.00 95 ALA A O 1
ATOM 695 N N . ILE A 1 96 ? 1.713 5.454 -4.169 1.00 93.38 96 ILE A N 1
ATOM 696 C CA . ILE A 1 96 ? 0.266 5.628 -4.380 1.00 93.38 96 ILE A CA 1
ATOM 697 C C . ILE A 1 96 ? -0.493 4.354 -3.987 1.00 93.38 96 ILE A C 1
ATOM 699 O O . ILE A 1 96 ? -1.498 4.441 -3.283 1.00 93.38 96 ILE A O 1
ATOM 703 N N . ALA A 1 97 ? -0.003 3.176 -4.385 1.00 93.44 97 ALA A N 1
ATOM 704 C CA . ALA A 1 97 ? -0.615 1.895 -4.038 1.00 93.44 97 ALA A CA 1
ATOM 705 C C . ALA A 1 97 ? -0.653 1.655 -2.525 1.00 93.44 97 ALA A C 1
ATOM 707 O O . ALA A 1 97 ? -1.694 1.277 -1.987 1.00 93.44 97 ALA A O 1
ATOM 708 N N . GLN A 1 98 ? 0.449 1.938 -1.828 1.00 89.00 98 GLN A N 1
ATOM 709 C CA . GLN A 1 98 ? 0.532 1.813 -0.373 1.00 89.00 98 GLN A CA 1
ATOM 710 C C . GLN A 1 98 ? -0.460 2.742 0.335 1.00 89.00 98 GLN A C 1
ATOM 712 O O . GLN A 1 98 ? -1.166 2.301 1.242 1.00 89.00 98 GLN A O 1
ATOM 717 N N . VAL A 1 99 ? -0.560 4.005 -0.092 1.00 91.88 99 VAL A N 1
ATOM 718 C CA . VAL A 1 99 ? -1.493 4.974 0.505 1.00 91.88 99 VAL A CA 1
ATOM 719 C C . VAL A 1 99 ? -2.947 4.619 0.196 1.00 91.88 99 VAL A C 1
ATOM 721 O O . VAL A 1 99 ? -3.788 4.677 1.091 1.00 91.88 99 VAL A O 1
ATOM 724 N N . ALA A 1 100 ? -3.258 4.205 -1.035 1.00 94.38 100 ALA A N 1
ATOM 725 C CA . ALA A 1 100 ? -4.606 3.784 -1.410 1.00 94.38 100 ALA A CA 1
ATOM 726 C C . ALA A 1 100 ? -5.067 2.573 -0.583 1.00 94.38 100 ALA A C 1
ATOM 728 O O . ALA A 1 100 ? -6.162 2.595 -0.016 1.00 94.38 100 ALA A O 1
ATOM 729 N N . ALA A 1 101 ? -4.207 1.561 -0.435 1.00 91.56 101 ALA A N 1
ATOM 730 C CA . ALA A 1 101 ? -4.478 0.401 0.409 1.00 91.56 101 ALA A CA 1
ATOM 731 C C . ALA A 1 101 ? -4.634 0.800 1.886 1.00 91.56 101 ALA A C 1
ATOM 733 O O . ALA A 1 101 ? -5.555 0.350 2.565 1.00 91.56 101 ALA A O 1
ATOM 734 N N . ALA A 1 102 ? -3.785 1.703 2.388 1.00 90.81 102 ALA A N 1
ATOM 735 C CA . ALA A 1 102 ? -3.870 2.177 3.767 1.00 90.81 102 ALA A CA 1
ATOM 736 C C . ALA A 1 102 ? -5.133 3.013 4.049 1.00 90.81 102 ALA A C 1
ATOM 738 O O . ALA A 1 102 ? -5.579 3.066 5.194 1.00 90.81 102 ALA A O 1
ATOM 739 N N . ARG A 1 103 ? -5.74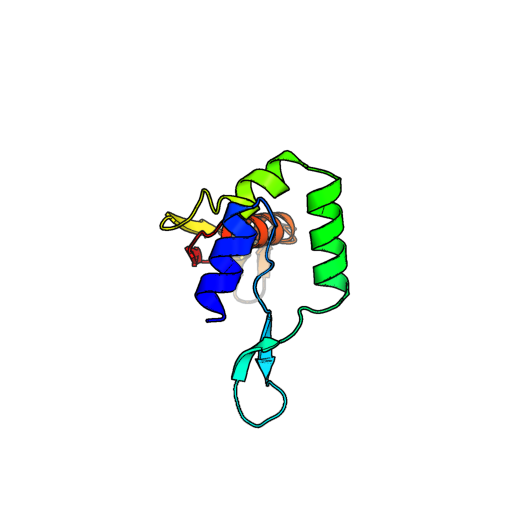2 3.608 3.016 1.00 93.44 103 ARG A N 1
ATOM 740 C CA . ARG A 1 103 ? -7.062 4.268 3.044 1.00 93.44 103 ARG A CA 1
ATOM 741 C C . ARG A 1 103 ? -8.238 3.309 2.806 1.00 93.44 103 ARG A C 1
ATOM 743 O O . ARG A 1 103 ? -9.379 3.757 2.740 1.00 93.44 103 ARG A O 1
ATOM 750 N N . GLY A 1 104 ? -7.986 2.004 2.702 1.00 93.06 104 GLY A N 1
ATOM 751 C CA . GLY A 1 104 ? -9.018 0.965 2.637 1.00 93.06 104 GLY A CA 1
ATOM 752 C C . GLY A 1 104 ? -9.406 0.499 1.231 1.00 93.06 104 GLY A C 1
ATOM 753 O O . GLY A 1 104 ? -10.348 -0.283 1.107 1.00 93.06 104 GLY A O 1
ATOM 754 N N . ALA A 1 105 ? -8.713 0.946 0.179 1.00 96.50 105 ALA A N 1
ATOM 755 C CA . ALA A 1 105 ? -8.956 0.448 -1.174 1.00 96.50 105 ALA A CA 1
ATOM 756 C C . ALA A 1 105 ? -8.502 -1.012 -1.345 1.00 96.50 105 ALA A C 1
ATOM 758 O O . ALA A 1 105 ? -7.495 -1.437 -0.778 1.00 96.50 105 ALA A O 1
ATOM 759 N N . ASP A 1 106 ? -9.197 -1.742 -2.214 1.00 96.00 106 ASP A N 1
ATOM 760 C CA . ASP A 1 106 ? -8.718 -2.987 -2.814 1.00 96.00 106 ASP A CA 1
ATOM 761 C C . ASP A 1 106 ? -7.832 -2.633 -4.017 1.00 96.00 106 ASP A C 1
ATOM 763 O O . ASP A 1 106 ? -8.317 -2.148 -5.046 1.00 96.00 106 ASP A O 1
ATOM 767 N N . VAL A 1 107 ? -6.516 -2.768 -3.845 1.00 96.50 107 VAL A N 1
ATOM 768 C CA . VAL A 1 107 ? -5.517 -2.292 -4.806 1.00 96.50 107 VAL A CA 1
ATOM 769 C C . VAL A 1 107 ? -4.951 -3.454 -5.612 1.00 96.50 107 VAL A C 1
ATOM 771 O O . VAL A 1 107 ? -4.400 -4.401 -5.055 1.00 96.50 107 VAL A O 1
ATOM 774 N N . HIS A 1 108 ? -5.010 -3.325 -6.934 1.00 96.44 108 HIS A N 1
ATOM 775 C CA . HIS A 1 108 ? -4.303 -4.181 -7.875 1.00 96.44 108 HIS A CA 1
ATOM 776 C C . HIS A 1 108 ? -3.160 -3.394 -8.517 1.00 96.44 108 HIS A C 1
ATOM 778 O O . HIS A 1 108 ? -3.372 -2.291 -9.026 1.00 96.44 108 HIS A O 1
ATOM 784 N N . VAL A 1 109 ? -1.958 -3.959 -8.470 1.00 92.00 109 VAL A N 1
ATOM 785 C CA . VAL A 1 109 ? -0.732 -3.389 -9.038 1.00 92.00 109 VAL A CA 1
ATOM 786 C C . VAL A 1 109 ? -0.220 -4.308 -10.130 1.00 92.00 109 VAL A C 1
ATOM 788 O O . VAL A 1 109 ? -0.162 -5.526 -9.849 1.00 92.00 109 VAL A O 1
#

Organism: Mycobacterium intermedium (NCBI:txid28445)

pLDDT: mean 91.99, std 4.63, range [77.69, 98.19]

Secondary structure (DSSP, 8-state):
-HHHHHHHHHHTT---PPPEEE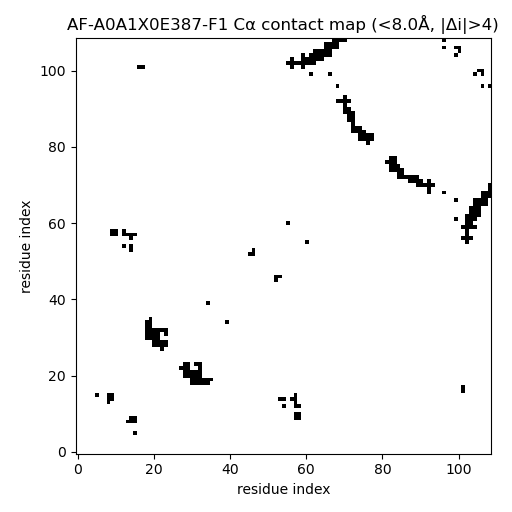E-SSS-EEEEEPPPHHHHHHHHHHHHH-HHHHHHHHHTTTTT-EEE---S--EEESSSS-EEE----SHHHHHHHHHHHHTT-EEE-

Mean predicted aligned error: 4.92 Å

InterPro domains:
  IPR007085 DNA/pantothenate metabolism flavoprotein, C-terminal [PF04127] (62-108)
  IPR035929 CoaB-like superfamily [G3DSA:3.40.50.10300] (54-109)
  IPR035929 CoaB-like superfamily [SSF102645] (53-108)
  IPR036551 Flavin prenyltransferase-like [SSF52507] (2-45)

Foldseek 3Di:
DVVVVLLVCLVVLAQDDWADWADDPDPDTGTDHHPDPVVVVVVVCCCVVPVVLSNLLSQLVQAPAEEEFDFDKDWDDPDPPDTDIDPGPRVVSVVVQSSNVSSHYNYHD

Sequence (109 aa):
ATVDNVATLRRHGLVVKAPATGRLTGRDSGPGRLPDPDEIAEFVDLLITVPECAAAMAQQDLAGKRVVISLGGTREAIDPVRYLGNSSSGRMGRAIAQVAAARGADVHV

Nearest PDB structures (foldseek):
  6tgv-assembly1_A-3  TM=8.559E-01  e=1.514E-09  Mycolicibacterium smegmatis MC2 155
  6tgv-assembly1_D  TM=8.927E-0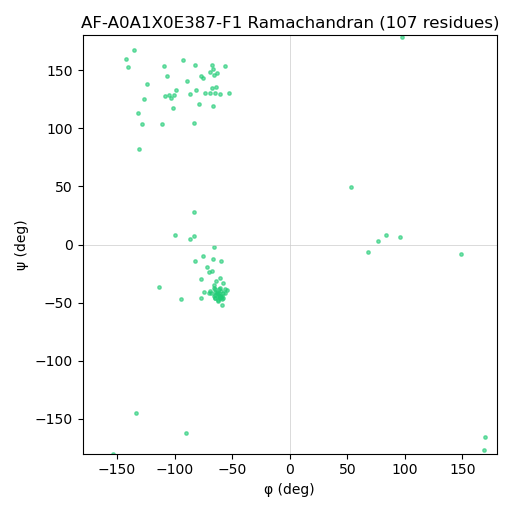1  e=9.765E-08  Mycolicibacterium smegmatis MC2 155
  6tgv-assembly1_B  TM=8.856E-01  e=2.107E-07  Mycolicibacterium smegmatis MC2 155
  6thc-assembly2_C  TM=9.539E-01  e=1.882E-04  Mycolicibacterium smegmatis
  6thc-assembly2_D  TM=9.521E-01  e=2.282E-04  Mycolicibacterium smegmatis

Radius of gyration: 17.56 Å; Cα contacts (8 Å, |Δi|>4): 137; chains: 1; bounding box: 33×38×51 Å

Solvent-accessible surface area (backbone atoms only — not comparable to full-atom values): 6340 Å² total; per-residue (Å²): 106,73,70,58,49,53,53,50,43,21,74,73,59,39,69,77,81,78,54,32,68,40,73,50,103,63,92,53,67,44,76,70,34,80,59,57,69,66,66,48,50,56,51,51,52,49,38,71,77,36,56,68,56,35,54,42,32,17,67,28,76,35,52,91,37,77,45,80,48,86,63,48,50,58,76,47,76,76,52,102,86,47,59,54,66,54,92,47,80,27,60,68,45,51,52,52,49,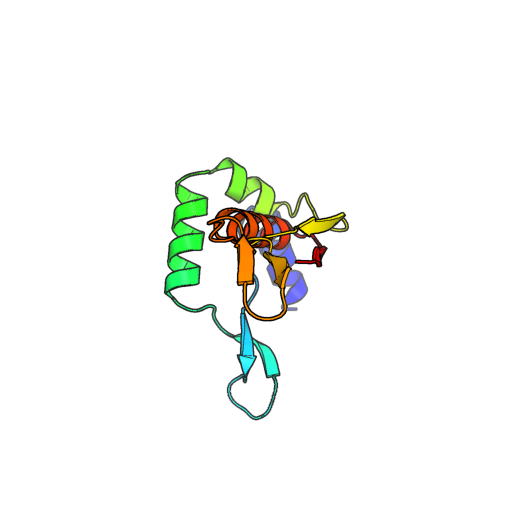54,52,43,38,58,14,38,25,49,67,46,113